Protein AF-A0A8T5I1F0-F1 (afdb_monomer_lite)

Foldseek 3Di:
DQWDQDPVGIDGDDCVVPDDPPPPCNLVVQLVVLVVVQVVVVVVVDDDDDSVVVSCVVVVVD

Sequence (62 aa):
YNIFKTDDGLVVFDLGSAVDLRHPNSKEFLKRDINNITRFFKKKGMNVEDSNELFEDIVNEF

Secondary structure (DSSP, 8-state):
--EEEETTEEEE---TT---TTSTTHHHHHHHHHHHHHHHHHTTT-----HHHHHHHHHT--

pLDDT: mean 94.46, std 7.61, range [51.91, 97.81]

Structure (mmCIF, N/CA/C/O backbone):
data_AF-A0A8T5I1F0-F1
#
_entry.id   AF-A0A8T5I1F0-F1
#
loop_
_atom_site.group_PDB
_atom_site.id
_atom_site.type_symbol
_atom_site.label_atom_id
_atom_site.label_alt_id
_atom_site.label_comp_id
_atom_site.label_asym_id
_atom_site.label_entity_id
_atom_site.label_seq_id
_atom_site.pdbx_PDB_ins_code
_atom_site.Cartn_x
_atom_site.Cartn_y
_atom_site.Cartn_z
_atom_site.occupancy
_atom_site.B_iso_or_equiv
_atom_site.auth_seq_id
_atom_site.auth_comp_id
_atom_site.auth_asym_id
_atom_site.auth_atom_id
_atom_site.pdbx_PDB_model_num
ATOM 1 N N . TYR A 1 1 ? -8.893 2.672 -3.362 1.00 77.56 1 TYR A N 1
ATOM 2 C CA . TYR A 1 1 ? -9.935 1.818 -2.761 1.00 77.56 1 TYR A CA 1
ATOM 3 C C . TYR A 1 1 ? -9.996 0.543 -3.596 1.00 77.56 1 TYR A C 1
ATOM 5 O O . TYR A 1 1 ? -10.993 0.292 -4.253 1.00 77.56 1 TYR A O 1
ATOM 13 N N . ASN A 1 2 ? -8.901 -0.227 -3.624 1.00 95.38 2 ASN A N 1
ATOM 14 C CA . ASN A 1 2 ? -8.653 -1.236 -4.670 1.00 95.38 2 ASN A CA 1
ATOM 15 C C . ASN A 1 2 ? -8.389 -2.622 -4.051 1.00 95.38 2 ASN A C 1
ATOM 17 O O . ASN A 1 2 ? -7.620 -3.428 -4.566 1.00 95.38 2 ASN A O 1
ATOM 21 N N . ILE A 1 3 ? -8.994 -2.857 -2.883 1.00 96.75 3 ILE A N 1
ATOM 22 C CA . ILE A 1 3 ? -8.892 -4.101 -2.123 1.00 96.75 3 ILE A CA 1
ATOM 23 C C . ILE A 1 3 ? -10.308 -4.500 -1.718 1.00 96.75 3 ILE A C 1
ATOM 25 O O . ILE A 1 3 ? -10.978 -3.752 -0.999 1.00 96.75 3 ILE A O 1
ATOM 29 N N . PHE A 1 4 ? -10.763 -5.660 -2.177 1.00 96.06 4 PHE A N 1
ATOM 30 C CA . PHE A 1 4 ? -11.987 -6.280 -1.689 1.00 96.06 4 PHE A CA 1
ATOM 31 C C . PHE A 1 4 ? -11.689 -7.177 -0.495 1.00 96.06 4 PHE A C 1
ATOM 33 O O . PHE A 1 4 ? -10.652 -7.833 -0.437 1.00 96.06 4 PHE A O 1
ATOM 40 N N . LYS A 1 5 ? -12.633 -7.211 0.444 1.00 95.62 5 LYS A N 1
ATOM 41 C CA . LYS A 1 5 ? -12.694 -8.219 1.498 1.00 95.62 5 LYS A CA 1
ATOM 42 C C . LYS A 1 5 ? -13.762 -9.229 1.095 1.00 95.62 5 LYS A C 1
ATOM 44 O O . LYS A 1 5 ? -14.936 -8.868 1.052 1.00 95.62 5 LYS A O 1
ATOM 49 N N . THR A 1 6 ? -13.346 -10.446 0.790 1.00 96.44 6 THR A N 1
ATOM 50 C CA . THR A 1 6 ? -14.214 -11.584 0.482 1.00 96.44 6 THR A CA 1
ATOM 51 C C . THR A 1 6 ? -14.155 -12.601 1.622 1.00 96.44 6 THR A C 1
ATOM 53 O O . THR A 1 6 ? -13.377 -12.437 2.568 1.00 96.44 6 THR A O 1
ATOM 56 N N . ASP A 1 7 ? -14.976 -13.648 1.538 1.00 97.19 7 ASP A N 1
ATOM 57 C CA . ASP A 1 7 ? -14.942 -14.756 2.500 1.00 97.19 7 ASP A CA 1
ATOM 58 C C . ASP A 1 7 ? -13.622 -15.547 2.416 1.00 97.19 7 ASP A C 1
ATOM 60 O O . ASP A 1 7 ? -13.136 -16.042 3.430 1.00 97.19 7 ASP A O 1
ATOM 64 N N . ASP A 1 8 ? -12.987 -15.565 1.238 1.00 96.38 8 ASP A N 1
ATOM 65 C CA . ASP A 1 8 ? -11.692 -16.216 0.986 1.00 96.38 8 ASP A CA 1
ATOM 66 C C . ASP A 1 8 ? -10.475 -15.326 1.310 1.00 96.38 8 ASP A C 1
ATOM 68 O O . ASP A 1 8 ? -9.330 -15.757 1.172 1.00 96.38 8 ASP A O 1
ATOM 72 N N . GLY A 1 9 ? -10.693 -14.075 1.735 1.00 95.81 9 GLY A N 1
ATOM 73 C CA . GLY A 1 9 ? -9.631 -13.159 2.151 1.00 95.81 9 GLY A CA 1
ATOM 74 C C . GLY A 1 9 ? -9.615 -11.823 1.409 1.00 95.81 9 GLY A C 1
ATOM 75 O O . GLY A 1 9 ? -10.649 -11.265 1.045 1.00 95.81 9 GLY A O 1
ATOM 76 N N . LEU A 1 10 ? -8.423 -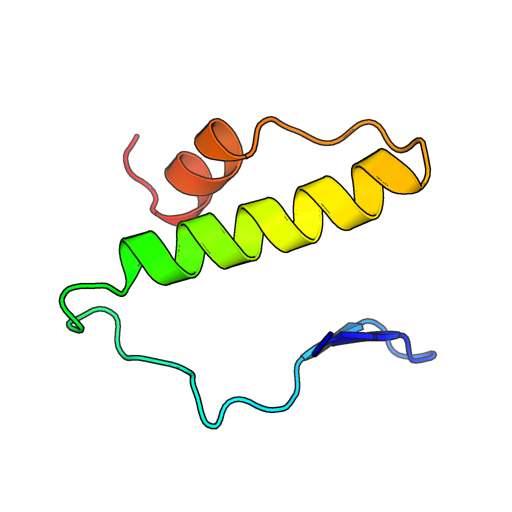11.239 1.265 1.00 96.25 10 LEU A N 1
ATOM 77 C CA . LEU A 1 10 ? -8.245 -9.943 0.608 1.00 96.25 10 LEU A CA 1
ATOM 78 C C . LEU A 1 10 ? -7.883 -10.135 -0.865 1.00 96.25 10 LEU A C 1
ATOM 80 O O . LEU A 1 10 ? -6.940 -10.854 -1.184 1.00 96.25 10 LEU A O 1
ATOM 84 N N . VAL A 1 11 ? -8.591 -9.436 -1.751 1.00 96.38 11 VAL A N 1
ATOM 85 C CA . VAL A 1 11 ? -8.337 -9.455 -3.197 1.00 96.38 11 VAL A CA 1
ATOM 86 C C . VAL A 1 11 ? -7.954 -8.057 -3.663 1.00 96.38 11 VAL A C 1
ATOM 88 O O . VAL A 1 11 ? -8.747 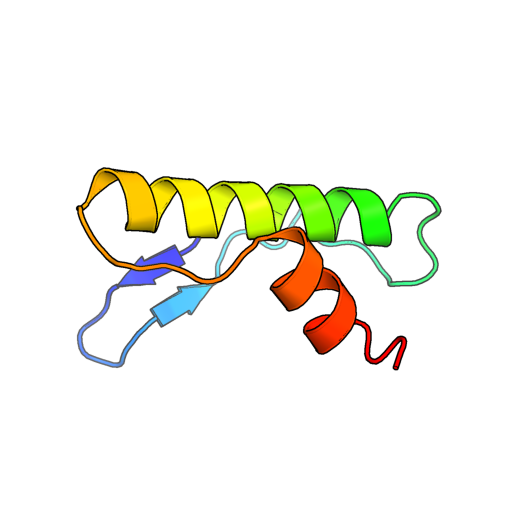-7.122 -3.541 1.00 96.38 11 VAL A O 1
ATOM 91 N N . VAL A 1 12 ? -6.749 -7.913 -4.217 1.00 96.06 12 VAL A N 1
ATOM 92 C CA . VAL A 1 12 ? -6.296 -6.676 -4.873 1.00 96.06 12 VAL A CA 1
ATOM 93 C C . VAL A 1 12 ? -6.754 -6.691 -6.330 1.00 96.06 12 VAL A C 1
ATOM 95 O O . VAL A 1 12 ? -6.582 -7.689 -7.027 1.00 96.06 12 VAL A O 1
ATOM 98 N N . PHE A 1 13 ? -7.341 -5.591 -6.793 1.00 95.31 13 PHE A N 1
ATOM 99 C CA . PHE A 1 13 ? -7.841 -5.443 -8.161 1.00 95.31 13 PHE A CA 1
ATOM 100 C C . PHE A 1 13 ? -7.479 -4.063 -8.725 1.00 95.31 13 PHE A C 1
ATOM 102 O O . PHE A 1 13 ? -6.891 -3.245 -8.024 1.00 95.31 13 PHE A O 1
ATOM 109 N N . ASP A 1 14 ? -7.829 -3.806 -9.990 1.00 95.19 14 ASP A N 1
ATOM 110 C CA . ASP A 1 14 ? -7.537 -2.537 -10.678 1.00 95.19 14 ASP A CA 1
ATOM 111 C C . ASP A 1 14 ? -6.030 -2.206 -10.708 1.00 95.19 14 ASP A C 1
ATOM 113 O O . ASP A 1 14 ? -5.548 -1.231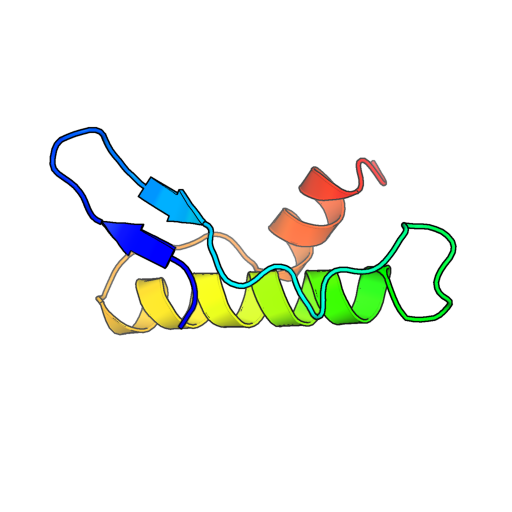 -10.134 1.00 95.19 14 ASP A O 1
ATOM 117 N N . LEU A 1 15 ? -5.270 -3.076 -11.385 1.00 94.75 15 LEU A N 1
ATOM 118 C CA . LEU A 1 15 ? -3.815 -2.963 -11.548 1.00 94.75 15 LEU A CA 1
ATOM 119 C C . LEU A 1 15 ? -3.407 -2.159 -12.795 1.00 94.75 15 LEU A C 1
ATOM 121 O O . LEU A 1 15 ? -2.238 -2.163 -13.169 1.00 94.75 15 LEU A O 1
ATOM 125 N N . GLY A 1 16 ? -4.344 -1.461 -13.447 1.00 95.19 16 GLY A N 1
ATOM 126 C CA . GLY A 1 16 ? -4.060 -0.684 -14.66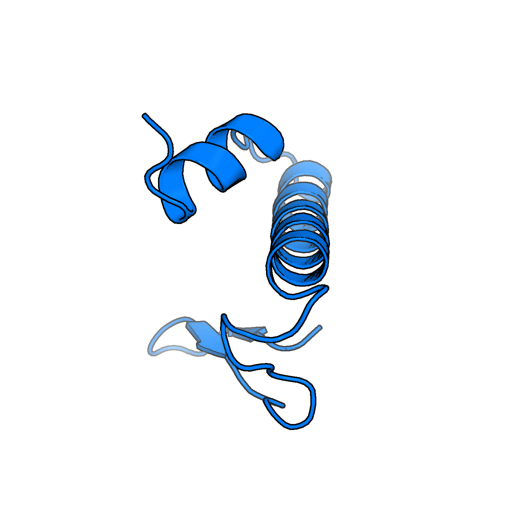1 1.00 95.19 16 GLY A CA 1
ATOM 127 C C . GLY A 1 16 ? -3.053 0.452 -14.444 1.00 95.19 16 GLY A C 1
ATOM 128 O O . GLY A 1 16 ? -2.386 0.868 -15.387 1.00 95.19 16 GLY A O 1
ATOM 129 N N . SER A 1 17 ? -2.907 0.924 -13.201 1.00 93.19 17 SER A N 1
ATOM 130 C CA . SER A 1 17 ? -1.905 1.917 -12.795 1.00 93.19 17 SER A CA 1
ATOM 131 C C . SER A 1 17 ? -0.674 1.319 -12.101 1.00 93.19 17 SER A C 1
ATOM 133 O O . SER A 1 17 ? 0.114 2.071 -11.529 1.00 93.19 17 SER A O 1
ATOM 135 N N . ALA A 1 18 ? -0.520 -0.009 -12.080 1.00 96.06 18 ALA A N 1
ATOM 136 C CA . ALA A 1 18 ? 0.676 -0.640 -11.531 1.00 96.06 18 ALA A CA 1
ATOM 137 C C . ALA A 1 18 ? 1.893 -0.318 -12.411 1.00 96.06 18 ALA A C 1
ATOM 139 O O . ALA A 1 18 ? 1.786 -0.234 -13.636 1.00 96.06 18 ALA A O 1
ATOM 140 N N . VAL A 1 19 ? 3.057 -0.140 -11.787 1.00 97.19 19 VAL A N 1
ATOM 141 C CA . VAL A 1 19 ? 4.303 0.182 -12.492 1.00 97.19 19 VAL A CA 1
ATOM 142 C C . VAL A 1 19 ? 5.389 -0.839 -12.194 1.00 97.19 19 VAL A C 1
ATOM 144 O O . VAL A 1 19 ? 5.419 -1.450 -11.129 1.00 97.19 19 VAL A O 1
ATOM 147 N N . ASP A 1 20 ? 6.307 -0.987 -13.144 1.00 97.19 20 ASP A N 1
ATOM 148 C CA . ASP A 1 20 ? 7.541 -1.742 -12.952 1.00 97.19 20 ASP A CA 1
ATOM 149 C C . ASP A 1 20 ? 8.455 -1.047 -11.927 1.00 97.19 20 ASP A C 1
ATOM 151 O O . ASP A 1 20 ? 8.456 0.182 -11.810 1.00 97.19 20 ASP A O 1
ATOM 155 N N . LEU A 1 21 ? 9.288 -1.820 -11.227 1.00 95.06 21 LEU A N 1
ATOM 156 C CA . LEU A 1 21 ? 10.266 -1.301 -10.265 1.00 95.06 21 LEU A CA 1
ATOM 157 C C . LEU A 1 21 ? 11.233 -0.279 -10.884 1.00 95.06 21 LEU A C 1
ATOM 159 O O . LEU A 1 21 ? 11.665 0.643 -10.195 1.00 95.06 21 LEU A O 1
ATOM 163 N N . ARG A 1 22 ? 11.525 -0.397 -12.186 1.00 96.88 22 ARG A N 1
ATOM 164 C CA . ARG A 1 22 ? 12.378 0.525 -12.957 1.00 96.88 22 ARG A CA 1
ATOM 165 C C . ARG A 1 22 ? 11.742 1.893 -13.201 1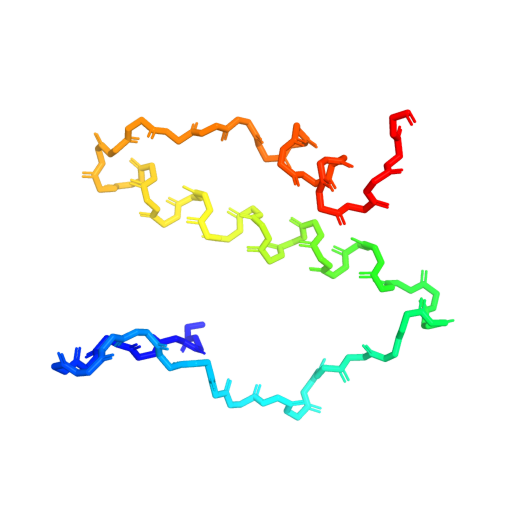.00 96.88 22 ARG A C 1
ATOM 167 O O . ARG A 1 22 ? 12.428 2.803 -13.663 1.00 96.88 22 ARG A O 1
ATOM 174 N N . HIS A 1 23 ? 10.442 2.052 -12.954 1.00 97.62 23 HIS A N 1
ATOM 175 C CA . HIS A 1 23 ? 9.788 3.343 -13.101 1.00 97.62 23 HIS A CA 1
ATOM 176 C C . HIS A 1 23 ? 10.410 4.352 -12.117 1.00 97.62 23 HIS A C 1
ATOM 178 O O . HIS A 1 23 ? 10.531 4.031 -10.935 1.00 97.62 23 HIS A O 1
ATOM 184 N N . PRO A 1 24 ? 10.747 5.585 -12.543 1.00 97.81 24 PRO A N 1
ATOM 185 C CA . PRO A 1 24 ? 11.458 6.554 -11.697 1.00 97.81 24 PRO A CA 1
ATOM 186 C C . PRO A 1 24 ? 10.733 6.877 -10.381 1.00 97.81 24 PRO A C 1
ATOM 188 O O . PRO A 1 24 ? 11.368 7.198 -9.385 1.00 97.81 24 PRO A O 1
ATOM 191 N N . ASN A 1 25 ? 9.404 6.741 -10.367 1.00 97.62 25 ASN A N 1
ATOM 192 C CA . ASN A 1 25 ? 8.562 7.001 -9.196 1.00 97.62 25 ASN A CA 1
ATOM 193 C C . ASN A 1 25 ? 8.043 5.728 -8.498 1.00 97.62 25 ASN A C 1
ATOM 195 O O . ASN A 1 25 ? 7.102 5.825 -7.716 1.00 97.62 25 ASN A O 1
ATOM 199 N N . SER A 1 26 ? 8.583 4.537 -8.789 1.00 97.00 26 SER A N 1
ATOM 200 C CA . SER A 1 26 ? 8.085 3.270 -8.217 1.00 97.00 26 SER A CA 1
ATOM 201 C C . SER A 1 26 ? 8.064 3.292 -6.681 1.00 97.00 26 SER A C 1
ATOM 203 O O . SER A 1 26 ? 7.031 3.012 -6.072 1.00 97.00 26 SER A O 1
ATOM 205 N N . LYS A 1 27 ? 9.165 3.734 -6.058 1.00 96.44 27 LYS A N 1
ATOM 206 C CA . LYS A 1 27 ? 9.287 3.894 -4.600 1.00 96.44 27 LYS A CA 1
ATOM 207 C C . LYS A 1 27 ? 8.296 4.912 -4.028 1.00 96.44 27 LYS A C 1
ATOM 209 O O . LYS A 1 27 ? 7.660 4.641 -3.016 1.00 96.44 27 LYS A O 1
ATOM 214 N N . GLU A 1 28 ? 8.118 6.058 -4.683 1.00 97.19 28 GLU A N 1
ATOM 215 C CA . GLU A 1 28 ? 7.174 7.094 -4.233 1.00 97.19 28 GLU A CA 1
ATOM 216 C C . GLU A 1 28 ? 5.715 6.620 -4.309 1.00 97.19 28 GLU A C 1
ATOM 218 O O . GLU A 1 28 ? 4.914 6.893 -3.411 1.00 97.19 28 GLU A O 1
ATOM 223 N N . PHE A 1 29 ? 5.361 5.850 -5.341 1.00 97.50 29 PHE A N 1
ATOM 224 C CA . PHE A 1 29 ? 4.039 5.233 -5.426 1.00 97.50 29 PHE A CA 1
ATOM 225 C C . PHE A 1 29 ? 3.825 4.190 -4.326 1.00 97.50 29 PHE A C 1
ATOM 227 O O . PHE A 1 29 ? 2.785 4.232 -3.669 1.00 97.50 29 PHE A O 1
ATOM 234 N N . LEU A 1 30 ? 4.825 3.348 -4.044 1.00 97.06 30 LEU A N 1
ATOM 235 C CA . LEU A 1 30 ? 4.764 2.393 -2.936 1.00 97.06 30 LEU A CA 1
ATOM 236 C C . LEU A 1 30 ? 4.590 3.097 -1.580 1.00 97.06 30 LEU A C 1
ATOM 238 O O . LEU A 1 30 ? 3.688 2.742 -0.820 1.00 97.06 30 LEU A O 1
ATOM 242 N N . LYS A 1 31 ? 5.373 4.149 -1.296 1.00 97.19 31 LYS A N 1
ATOM 243 C CA . LYS A 1 31 ? 5.220 4.968 -0.076 1.00 97.19 31 LYS A CA 1
ATOM 244 C C . LYS A 1 31 ? 3.805 5.518 0.062 1.00 97.19 31 LYS A C 1
ATOM 246 O O . LYS A 1 31 ? 3.219 5.493 1.145 1.00 97.19 31 LYS A O 1
ATOM 251 N N . ARG A 1 32 ? 3.226 6.025 -1.029 1.00 97.25 32 ARG A N 1
ATOM 252 C CA . ARG A 1 32 ? 1.850 6.539 -1.035 1.00 97.25 32 ARG A CA 1
ATOM 253 C C . ARG A 1 32 ? 0.832 5.440 -0.722 1.00 97.25 32 ARG A C 1
ATOM 255 O O . ARG A 1 32 ? -0.120 5.699 0.016 1.00 97.25 32 ARG A O 1
ATOM 262 N N . ASP A 1 33 ? 1.019 4.241 -1.260 1.00 97.19 33 ASP A N 1
ATOM 263 C CA . ASP A 1 33 ? 0.107 3.119 -1.039 1.00 97.19 33 ASP A CA 1
ATOM 264 C C . ASP A 1 33 ? 0.178 2.607 0.404 1.00 97.19 33 ASP A C 1
ATOM 266 O O . ASP A 1 33 ? -0.868 2.463 1.044 1.00 97.19 33 ASP A O 1
ATOM 270 N N . ILE A 1 34 ? 1.383 2.476 0.970 1.00 97.50 34 ILE A N 1
ATOM 271 C CA . ILE A 1 34 ? 1.586 2.162 2.393 1.00 97.50 34 ILE A CA 1
ATOM 272 C C . ILE A 1 34 ? 0.894 3.212 3.269 1.00 97.50 34 ILE A C 1
ATOM 274 O O . ILE A 1 34 ? 0.075 2.863 4.118 1.00 97.50 34 ILE A O 1
ATOM 278 N N . ASN A 1 35 ? 1.119 4.504 3.012 1.00 97.69 35 ASN A N 1
ATOM 279 C CA . ASN A 1 35 ? 0.463 5.597 3.739 1.00 97.69 35 ASN A CA 1
ATOM 280 C C . ASN A 1 35 ? -1.069 5.534 3.675 1.00 97.69 35 ASN A C 1
ATOM 282 O O . ASN A 1 35 ? -1.767 5.820 4.651 1.00 97.69 35 ASN A O 1
ATOM 286 N N . ASN A 1 36 ? -1.624 5.167 2.521 1.00 96.88 36 ASN A N 1
ATOM 287 C CA . ASN A 1 36 ? -3.065 5.031 2.364 1.00 96.88 36 ASN A CA 1
ATOM 288 C C . ASN A 1 36 ? -3.624 3.872 3.200 1.00 96.88 36 ASN A C 1
ATOM 290 O O . ASN A 1 36 ? -4.662 4.045 3.850 1.00 96.88 36 ASN A O 1
ATOM 294 N N . ILE A 1 37 ? -2.939 2.726 3.203 1.00 96.44 37 ILE A N 1
ATOM 295 C CA . ILE A 1 37 ? -3.329 1.531 3.960 1.00 96.44 37 ILE A CA 1
ATOM 296 C C . ILE A 1 37 ? -3.203 1.785 5.466 1.00 96.44 37 ILE A C 1
ATOM 298 O O . ILE A 1 37 ? -4.168 1.575 6.206 1.00 96.44 37 ILE A O 1
ATOM 302 N N . THR A 1 38 ? -2.071 2.317 5.929 1.00 97.38 38 THR A N 1
ATOM 303 C CA . THR A 1 38 ? -1.865 2.609 7.355 1.00 97.38 38 THR A CA 1
ATOM 304 C C . THR A 1 38 ? -2.888 3.622 7.861 1.00 97.38 38 THR A C 1
ATOM 306 O O . THR A 1 38 ? -3.520 3.403 8.894 1.00 97.38 38 THR A O 1
ATOM 309 N N . ARG A 1 39 ? -3.158 4.692 7.099 1.00 96.75 39 ARG A N 1
ATOM 310 C CA . ARG A 1 39 ? -4.193 5.682 7.437 1.00 96.75 39 ARG A CA 1
ATOM 311 C C . ARG A 1 39 ? -5.587 5.063 7.527 1.00 96.75 39 ARG A C 1
ATOM 313 O O . ARG A 1 39 ? -6.369 5.472 8.385 1.00 96.75 39 ARG A O 1
ATOM 320 N N . PHE A 1 40 ? -5.927 4.117 6.652 1.00 96.75 40 PHE A N 1
ATOM 321 C CA . PHE A 1 40 ? -7.216 3.423 6.703 1.00 96.75 40 PHE A CA 1
ATOM 322 C C . PHE A 1 40 ? -7.387 2.654 8.019 1.00 96.75 40 PHE A C 1
ATOM 324 O O . PHE A 1 40 ? -8.419 2.796 8.676 1.00 96.75 40 PHE A O 1
ATOM 331 N N . PHE A 1 41 ? -6.373 1.893 8.432 1.00 96.56 41 PHE A N 1
ATOM 332 C CA . PHE A 1 41 ? -6.425 1.098 9.658 1.00 96.56 41 PHE A CA 1
ATOM 333 C C . PHE A 1 41 ? -6.327 1.954 10.929 1.00 96.56 41 PHE A C 1
ATOM 335 O O . PHE A 1 41 ? -7.117 1.750 11.854 1.00 96.56 41 PHE A O 1
ATOM 342 N N . LYS A 1 42 ? -5.480 2.994 10.938 1.00 96.75 42 LYS A N 1
ATOM 343 C CA . LYS A 1 42 ? -5.407 3.978 12.035 1.00 96.75 42 LYS A CA 1
ATOM 344 C C . LYS A 1 42 ? -6.762 4.650 12.282 1.00 96.75 42 LYS A C 1
ATOM 346 O O . LYS A 1 42 ? -7.206 4.748 13.421 1.00 96.75 42 LYS A O 1
ATOM 351 N N . LYS A 1 43 ? -7.492 5.030 11.222 1.00 97.25 43 LYS A N 1
ATOM 352 C CA . LYS A 1 43 ? -8.856 5.593 11.336 1.00 97.25 43 LYS A CA 1
ATOM 353 C C . LYS A 1 43 ? -9.877 4.635 11.958 1.00 97.25 43 LYS A C 1
ATOM 355 O O . LYS A 1 43 ? -10.911 5.092 12.430 1.00 97.25 43 LYS A O 1
ATOM 360 N N . LYS A 1 44 ? -9.609 3.328 11.953 1.00 96.69 44 LYS A N 1
ATOM 361 C CA . LYS A 1 44 ? -10.443 2.306 12.601 1.00 96.69 44 LYS A CA 1
ATOM 362 C C . LYS A 1 44 ? -10.015 1.997 14.039 1.00 96.69 44 LYS A C 1
ATOM 364 O O . LYS A 1 44 ? -10.564 1.078 14.635 1.00 96.69 44 LYS A O 1
ATOM 369 N N . GLY A 1 45 ? -9.057 2.747 14.586 1.00 97.50 45 GLY A N 1
ATOM 370 C CA . GLY A 1 45 ? -8.566 2.575 15.952 1.00 97.50 45 GLY A CA 1
ATOM 371 C C . GLY A 1 45 ? -7.583 1.418 16.123 1.00 97.50 45 GLY A C 1
ATOM 372 O O . GLY A 1 45 ? -7.317 1.023 17.253 1.00 97.50 45 GLY A O 1
ATOM 373 N N . MET A 1 46 ? -7.050 0.859 15.031 1.00 97.38 46 MET A N 1
ATOM 374 C CA . MET A 1 46 ? -6.001 -0.156 15.126 1.00 97.38 46 MET A CA 1
ATOM 375 C C . MET A 1 46 ? -4.648 0.492 15.401 1.00 97.38 46 MET A C 1
ATOM 377 O O . MET A 1 46 ? -4.341 1.553 14.850 1.00 97.38 46 MET A O 1
ATOM 381 N N . ASN A 1 47 ? -3.829 -0.182 16.210 1.00 96.06 47 ASN A 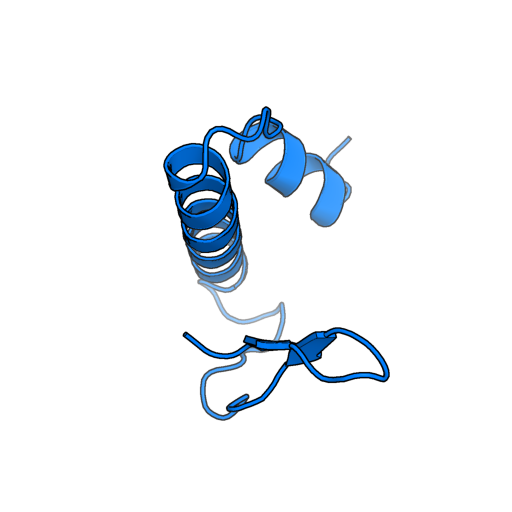N 1
ATOM 382 C CA . ASN A 1 47 ? -2.409 0.123 16.283 1.00 96.06 47 ASN A CA 1
ATOM 383 C C . ASN A 1 47 ? -1.743 -0.386 15.001 1.00 96.06 47 ASN A C 1
ATOM 385 O O . ASN A 1 47 ? -1.883 -1.559 14.662 1.00 96.06 47 ASN A O 1
ATOM 389 N N . VAL A 1 48 ? -1.080 0.505 14.276 1.00 95.94 48 VAL A N 1
ATOM 390 C CA . VAL A 1 48 ? -0.439 0.209 12.992 1.00 95.94 48 VAL A CA 1
ATOM 391 C C . VAL A 1 48 ? 0.973 0.758 13.056 1.00 95.94 48 VAL A C 1
ATOM 393 O O . VAL A 1 48 ? 1.147 1.898 13.497 1.00 95.94 48 VAL A O 1
ATOM 396 N N . GLU A 1 49 ? 1.928 -0.039 12.588 1.00 95.00 49 GLU A N 1
ATOM 397 C CA . GLU A 1 49 ? 3.347 0.307 12.476 1.00 95.00 49 GLU A CA 1
ATOM 398 C C . GLU A 1 49 ? 3.570 1.619 11.702 1.00 95.00 49 GLU A C 1
ATOM 400 O O . GLU A 1 49 ? 2.678 2.120 10.990 1.00 95.00 49 GLU A O 1
ATOM 405 N N . ASP A 1 50 ? 4.746 2.225 11.889 1.00 95.38 50 ASP A N 1
ATOM 406 C CA . ASP A 1 50 ? 5.085 3.440 11.161 1.00 95.38 50 ASP A CA 1
ATOM 407 C C . ASP A 1 50 ? 5.187 3.152 9.661 1.00 95.38 50 ASP A C 1
ATOM 409 O O . ASP A 1 50 ? 5.702 2.130 9.215 1.00 95.38 50 ASP A O 1
ATOM 413 N N . SER A 1 51 ? 4.659 4.066 8.853 1.00 95.94 51 SER A N 1
ATOM 414 C CA . SER A 1 51 ? 4.632 3.886 7.403 1.00 95.94 51 SER A CA 1
ATOM 415 C C . SER A 1 51 ? 6.018 3.928 6.766 1.00 95.94 51 SER A C 1
ATOM 417 O O . SER A 1 51 ? 6.178 3.361 5.690 1.00 95.94 51 SER A O 1
ATOM 419 N N . ASN A 1 52 ? 6.990 4.614 7.379 1.00 94.75 52 ASN A N 1
ATOM 420 C CA . ASN A 1 52 ? 8.359 4.615 6.875 1.00 94.75 52 ASN A CA 1
ATOM 421 C C . ASN A 1 52 ? 9.062 3.311 7.244 1.00 94.75 52 ASN A C 1
ATOM 423 O O . ASN A 1 52 ? 9.673 2.720 6.368 1.00 94.75 52 ASN A O 1
ATOM 427 N N . GLU A 1 53 ? 8.902 2.826 8.479 1.00 95.06 53 GLU A N 1
ATOM 428 C CA . GLU A 1 53 ? 9.433 1.518 8.901 1.00 95.06 53 GLU A CA 1
ATOM 429 C C . GLU A 1 53 ? 8.925 0.398 7.980 1.00 95.06 53 GLU A C 1
ATOM 431 O O . GLU A 1 53 ? 9.723 -0.295 7.356 1.00 95.06 53 GLU A O 1
ATOM 436 N N . LEU A 1 54 ? 7.607 0.332 7.751 1.00 95.75 54 LEU A N 1
ATOM 437 C CA . LEU A 1 54 ? 7.011 -0.625 6.811 1.00 95.75 54 LEU A CA 1
ATOM 438 C C . LEU A 1 54 ? 7.533 -0.477 5.376 1.00 95.75 54 LEU A C 1
ATOM 440 O O . LEU A 1 54 ? 7.607 -1.459 4.639 1.00 95.75 54 LEU A O 1
ATOM 444 N N . PHE A 1 55 ? 7.830 0.750 4.934 1.00 96.81 55 PHE A N 1
ATOM 445 C CA . PHE A 1 55 ? 8.397 0.965 3.606 1.00 96.81 55 PHE A CA 1
ATOM 446 C C . PHE A 1 55 ? 9.794 0.358 3.514 1.00 96.81 55 PHE A C 1
ATOM 448 O O . PHE A 1 55 ? 10.014 -0.434 2.598 1.00 96.81 55 PHE A O 1
ATOM 455 N N . GLU A 1 56 ? 10.683 0.688 4.455 1.00 95.12 56 GLU A N 1
ATOM 456 C CA . GLU A 1 56 ? 12.054 0.164 4.512 1.00 95.12 56 GLU A CA 1
ATOM 457 C C . GLU A 1 56 ? 12.064 -1.373 4.598 1.00 95.12 56 GLU A C 1
ATOM 459 O O . GLU A 1 56 ? 12.816 -2.024 3.866 1.00 95.12 56 GLU A O 1
ATOM 464 N N . ASP A 1 57 ? 11.154 -1.960 5.389 1.00 94.44 57 ASP A N 1
ATOM 465 C CA . ASP A 1 57 ? 10.976 -3.415 5.502 1.00 94.44 57 ASP A CA 1
ATOM 466 C C . ASP A 1 57 ? 10.620 -4.048 4.148 1.00 94.44 57 ASP A C 1
ATOM 468 O O . ASP A 1 57 ? 11.231 -5.030 3.724 1.00 94.44 57 ASP A O 1
ATOM 472 N N . ILE A 1 58 ? 9.644 -3.479 3.431 1.00 94.38 58 ILE A N 1
ATOM 473 C CA . ILE A 1 58 ? 9.177 -4.014 2.141 1.00 94.38 58 ILE A CA 1
ATOM 474 C C . ILE A 1 58 ? 10.259 -3.899 1.062 1.00 94.38 58 ILE A C 1
ATOM 476 O O . ILE A 1 58 ? 10.390 -4.799 0.225 1.00 94.38 58 ILE A O 1
ATOM 480 N N . VAL A 1 59 ? 11.022 -2.802 1.046 1.00 93.62 59 VAL A N 1
ATOM 481 C CA . VAL A 1 59 ? 12.098 -2.620 0.061 1.00 93.62 59 VAL A CA 1
ATOM 482 C C . VAL A 1 59 ? 13.382 -3.377 0.420 1.00 93.62 59 VAL A C 1
ATOM 484 O O . VAL A 1 59 ? 14.265 -3.465 -0.431 1.00 93.62 59 VAL A O 1
ATOM 487 N N . ASN A 1 60 ? 13.451 -4.000 1.605 1.00 80.94 60 ASN A N 1
ATOM 488 C CA . ASN A 1 60 ? 14.635 -4.671 2.153 1.00 80.94 60 ASN A CA 1
ATOM 489 C C . ASN A 1 60 ? 15.885 -3.767 2.148 1.00 80.94 60 ASN A C 1
ATOM 491 O O . ASN A 1 60 ? 16.974 -4.223 1.806 1.00 80.94 60 ASN A O 1
ATOM 495 N N . GLU A 1 61 ? 15.742 -2.484 2.494 1.00 61.97 61 GLU A N 1
ATOM 496 C CA . GLU A 1 61 ? 16.869 -1.537 2.603 1.00 61.97 61 GLU A CA 1
ATOM 497 C C . GLU A 1 61 ? 17.483 -1.514 4.024 1.00 61.97 61 GLU A C 1
ATOM 499 O O . GLU A 1 61 ? 17.866 -0.458 4.524 1.00 61.97 61 GLU A O 1
ATOM 504 N N . PHE A 1 62 ? 17.617 -2.692 4.654 1.00 51.91 62 PHE A N 1
ATOM 505 C CA . PHE A 1 62 ? 18.328 -2.897 5.930 1.00 51.91 62 PHE A CA 1
ATOM 506 C C . PHE A 1 62 ? 19.747 -3.443 5.746 1.00 51.91 62 PHE A C 1
ATOM 508 O O . PHE A 1 62 ? 19.938 -4.355 4.908 1.00 51.91 62 PHE A O 1
#

Radius of gyration: 13.11 Å; chains: 1; bounding box: 33×23×31 Å